Protein AF-A0A2V1BJY8-F1 (afdb_monomer_lite)

Foldseek 3Di:
DPWDAFAWLVPADAAPDPFDQLDDWDFPAAPQVQLVVLLVACDDDPRGGFFKWKAWDPRRIITTGNDGSNNDGDDPPVPTGITMTTSPDDDD

pLDDT: mean 75.75, std 14.08, range [40.53, 91.06]

Sequence (92 aa):
GYPLCSIPNSDLQPGPGNTTAVIHQYVGSNVRVCVEQCRADVGDAGRGQCKSILFEDQYTMCLFYNITVEETRQVDDGRFRFRSWDKDCYVG

Radius of gyration: 12.0 Å; chains: 1; bounding box: 30×27×34 Å

Secondary structure (DSSP, 8-state):
----EEEEGGG----S------S---TT--HHHHHHHHHH----TTT----EEEEETTTTEEEEESS-GGG------SSS-EEEEETT----

Structure (mmCIF, N/CA/C/O backbone):
data_AF-A0A2V1BJY8-F1
#
_entry.id   AF-A0A2V1BJY8-F1
#
loop_
_atom_site.group_PDB
_atom_site.id
_atom_site.type_symbol
_atom_site.label_atom_id
_atom_site.label_alt_id
_atom_site.label_comp_id
_atom_site.label_asym_id
_atom_site.label_entity_id
_atom_site.label_seq_id
_atom_site.pdbx_PDB_ins_code
_atom_site.Cartn_x
_atom_site.Cartn_y
_atom_site.Cartn_z
_atom_site.occupancy
_atom_site.B_iso_or_equiv
_atom_site.auth_seq_id
_atom_site.auth_comp_id
_atom_site.auth_asym_id
_atom_site.auth_atom_id
_atom_site.pdbx_PDB_model_num
ATOM 1 N N . GLY A 1 1 ? 12.992 -7.299 -2.043 1.00 61.62 1 GLY A N 1
ATOM 2 C CA . GLY A 1 1 ? 12.956 -7.544 -0.589 1.00 61.62 1 GLY A CA 1
ATOM 3 C C . GLY A 1 1 ? 11.847 -8.521 -0.261 1.00 61.62 1 GLY A C 1
ATOM 4 O O . GLY A 1 1 ? 11.159 -8.959 -1.176 1.00 61.62 1 GLY A O 1
ATOM 5 N N . TYR A 1 2 ? 11.668 -8.857 1.016 1.00 79.69 2 TYR A N 1
ATOM 6 C CA . TYR A 1 2 ? 10.396 -9.413 1.494 1.00 79.69 2 TYR A CA 1
ATOM 7 C C . TYR A 1 2 ? 9.328 -8.306 1.468 1.00 79.69 2 TYR A C 1
ATOM 9 O O . TYR A 1 2 ? 9.694 -7.158 1.719 1.00 79.69 2 TYR A O 1
ATOM 17 N N . PRO A 1 3 ? 8.053 -8.613 1.160 1.00 84.94 3 PRO A N 1
ATOM 18 C CA . PRO A 1 3 ? 7.005 -7.598 1.143 1.00 84.94 3 PRO A CA 1
ATOM 19 C C . PRO A 1 3 ? 6.779 -7.031 2.548 1.00 84.94 3 PRO A C 1
ATOM 21 O O . PRO A 1 3 ? 6.740 -7.771 3.535 1.00 84.94 3 PRO A O 1
ATOM 24 N N . LEU A 1 4 ? 6.616 -5.715 2.632 1.00 86.31 4 LEU A N 1
ATOM 25 C CA . LEU A 1 4 ? 6.309 -4.988 3.854 1.00 86.31 4 LEU A CA 1
ATOM 26 C C . LEU A 1 4 ? 4.795 -4.982 4.080 1.00 86.31 4 LEU A C 1
ATOM 28 O O . LEU A 1 4 ? 4.042 -4.329 3.359 1.00 86.31 4 LEU A O 1
ATOM 32 N N . CYS A 1 5 ? 4.343 -5.731 5.087 1.00 89.19 5 CYS A N 1
ATOM 33 C CA . CYS A 1 5 ? 2.926 -5.992 5.330 1.00 89.19 5 CYS A CA 1
ATOM 34 C C . CYS A 1 5 ? 2.480 -5.494 6.701 1.00 89.19 5 CYS A C 1
ATOM 36 O O . CYS A 1 5 ? 3.094 -5.830 7.710 1.00 89.19 5 CYS A O 1
ATOM 38 N N . SER A 1 6 ? 1.360 -4.767 6.743 1.00 87.62 6 SER A N 1
ATOM 39 C CA . SER A 1 6 ? 0.782 -4.200 7.968 1.00 87.62 6 SER A CA 1
ATOM 40 C C . SER A 1 6 ? 1.758 -3.300 8.726 1.00 87.62 6 SER A C 1
ATOM 42 O O . SER A 1 6 ? 1.778 -3.307 9.958 1.00 87.62 6 SER A O 1
ATOM 44 N N . ILE A 1 7 ? 2.556 -2.523 7.995 1.00 85.88 7 ILE A N 1
ATOM 45 C CA . ILE A 1 7 ? 3.526 -1.614 8.598 1.00 85.88 7 ILE A CA 1
ATOM 46 C C . ILE A 1 7 ? 2.785 -0.400 9.151 1.00 85.88 7 ILE A C 1
ATOM 48 O O . ILE A 1 7 ? 2.137 0.305 8.373 1.00 85.88 7 ILE A O 1
ATOM 52 N N . PRO A 1 8 ? 2.844 -0.136 10.465 1.00 79.38 8 PRO A N 1
ATOM 53 C CA . PRO A 1 8 ? 2.363 1.120 11.010 1.00 79.38 8 PRO A CA 1
ATOM 54 C C . PRO A 1 8 ? 3.144 2.270 10.385 1.00 79.38 8 PRO A C 1
ATOM 56 O O . PRO A 1 8 ? 4.369 2.248 10.301 1.00 79.38 8 PRO A O 1
ATOM 59 N N . ASN A 1 9 ? 2.438 3.304 9.951 1.00 64.50 9 ASN A N 1
ATOM 60 C CA . ASN A 1 9 ? 3.092 4.413 9.265 1.00 64.50 9 ASN A CA 1
ATOM 61 C C . ASN A 1 9 ? 4.029 5.249 10.141 1.00 64.50 9 ASN A C 1
ATOM 63 O O . ASN A 1 9 ? 4.855 5.974 9.594 1.00 64.50 9 ASN A O 1
ATOM 67 N N . SER A 1 10 ? 3.924 5.133 11.468 1.00 60.81 10 SER A N 1
ATOM 68 C CA . SER A 1 10 ? 4.895 5.692 12.416 1.00 60.81 10 SER A CA 1
ATOM 69 C C . SER A 1 10 ? 6.309 5.143 12.211 1.00 60.81 10 SER A C 1
ATOM 71 O O . SER A 1 10 ? 7.276 5.780 12.621 1.00 60.81 10 SER A O 1
ATOM 73 N N . ASP A 1 11 ? 6.432 3.974 11.575 1.00 52.69 11 ASP A N 1
ATOM 74 C CA . ASP A 1 11 ? 7.668 3.195 11.522 1.00 52.69 11 ASP A CA 1
ATOM 75 C C . ASP A 1 11 ? 8.408 3.343 10.176 1.00 52.69 11 ASP A C 1
ATOM 77 O O . ASP A 1 11 ? 9.497 2.795 10.000 1.00 52.69 11 ASP A O 1
ATOM 81 N N . LEU A 1 12 ? 7.846 4.092 9.216 1.00 54.53 12 LEU A N 1
ATOM 82 C CA . LEU A 1 12 ? 8.424 4.287 7.882 1.00 54.53 12 LEU A CA 1
ATOM 83 C C . LEU A 1 12 ? 9.260 5.572 7.824 1.00 54.53 12 LEU A C 1
ATOM 85 O O . LEU A 1 12 ? 8.751 6.678 8.004 1.00 54.53 12 LEU A O 1
ATOM 89 N N . GLN A 1 13 ? 10.562 5.436 7.551 1.00 45.53 13 GLN A N 1
ATOM 90 C CA . GLN A 1 13 ? 11.435 6.588 7.315 1.00 45.53 13 GLN A CA 1
ATOM 91 C C . GLN A 1 13 ? 11.090 7.264 5.976 1.00 45.53 13 GLN A C 1
ATOM 93 O O . GLN A 1 13 ? 10.850 6.572 4.989 1.00 45.53 13 GLN A O 1
ATOM 98 N N . PRO A 1 14 ? 11.090 8.608 5.897 1.00 43.69 14 PRO A N 1
ATOM 99 C CA . PRO A 1 14 ? 10.785 9.316 4.661 1.00 43.69 14 PRO A CA 1
ATOM 100 C C . PRO A 1 14 ? 11.853 9.044 3.590 1.00 43.69 14 PRO A C 1
ATOM 102 O O . PRO A 1 14 ? 12.989 9.508 3.699 1.00 43.69 14 PRO A O 1
ATOM 105 N N . GLY A 1 15 ? 11.469 8.326 2.532 1.00 45.88 15 GLY A N 1
ATOM 106 C CA . GLY A 1 15 ? 12.247 8.219 1.298 1.00 45.88 15 GLY A CA 1
ATOM 107 C C . GLY A 1 15 ? 12.261 9.530 0.488 1.00 45.88 15 GLY A C 1
ATOM 108 O O . GLY A 1 15 ? 11.462 10.442 0.744 1.00 45.88 15 GLY A O 1
ATOM 109 N N . PRO A 1 16 ? 13.165 9.666 -0.503 1.00 40.53 16 PRO A N 1
ATOM 110 C CA . PRO A 1 16 ? 13.298 10.861 -1.332 1.00 40.53 16 PRO A CA 1
ATOM 111 C C . PRO A 1 16 ? 12.173 10.919 -2.376 1.00 40.53 16 PRO A C 1
ATOM 113 O O . PRO A 1 16 ? 12.386 10.650 -3.552 1.00 40.53 16 PRO A O 1
ATOM 116 N N . GLY A 1 17 ? 10.951 11.258 -1.974 1.00 46.94 17 GLY A N 1
ATOM 117 C CA . GLY A 1 17 ? 9.858 11.379 -2.935 1.00 46.94 17 GLY A CA 1
ATOM 118 C C . GLY A 1 17 ? 8.584 11.939 -2.331 1.00 46.94 17 GLY A C 1
ATOM 119 O O . GLY A 1 17 ? 7.989 11.346 -1.438 1.00 46.94 17 GLY A O 1
ATOM 120 N N . ASN A 1 18 ? 8.134 13.085 -2.842 1.00 50.12 18 ASN A N 1
ATOM 121 C CA . ASN A 1 18 ? 6.747 13.517 -2.693 1.00 50.12 18 ASN A CA 1
ATOM 122 C C . ASN A 1 18 ? 5.881 12.641 -3.605 1.00 50.12 18 ASN A C 1
ATOM 124 O O . ASN A 1 18 ? 5.534 13.047 -4.713 1.00 50.12 18 ASN A O 1
ATOM 128 N N . THR A 1 19 ? 5.562 11.426 -3.172 1.00 54.78 19 THR A N 1
ATOM 129 C CA . THR A 1 19 ? 4.653 10.552 -3.912 1.00 54.78 19 THR A CA 1
ATOM 130 C C . THR A 1 19 ? 3.237 10.827 -3.445 1.00 54.78 19 THR A C 1
ATOM 132 O O . THR A 1 19 ? 2.809 10.413 -2.369 1.00 54.78 19 THR A O 1
ATOM 135 N N . THR A 1 20 ? 2.508 11.603 -4.240 1.00 57.47 20 THR A N 1
ATOM 136 C CA . THR A 1 20 ? 1.080 11.826 -4.029 1.00 57.47 20 THR A CA 1
ATOM 137 C C . THR A 1 20 ? 0.348 10.511 -4.270 1.00 57.47 20 THR A C 1
ATOM 139 O O . THR A 1 20 ? 0.641 9.813 -5.242 1.00 57.47 20 THR A O 1
ATOM 142 N N . ALA A 1 21 ? -0.588 10.160 -3.382 1.00 57.25 21 ALA A N 1
ATOM 143 C CA . ALA A 1 21 ? -1.440 8.996 -3.585 1.00 57.25 21 ALA A CA 1
ATOM 144 C C . ALA A 1 21 ? -2.079 9.075 -4.971 1.00 57.25 21 ALA A C 1
ATOM 146 O O . ALA A 1 21 ? -2.567 10.121 -5.401 1.00 57.25 21 ALA A O 1
ATOM 147 N N . VAL A 1 22 ? -2.085 7.947 -5.658 1.00 58.75 22 VAL A N 1
ATOM 148 C CA . VAL A 1 22 ? -2.342 7.860 -7.091 1.00 58.75 22 VAL A CA 1
ATOM 149 C C . VAL A 1 22 ? -3.857 7.873 -7.412 1.00 58.75 22 VAL A C 1
ATOM 151 O O . VAL A 1 22 ? -4.272 7.672 -8.546 1.00 58.75 22 VAL A O 1
AT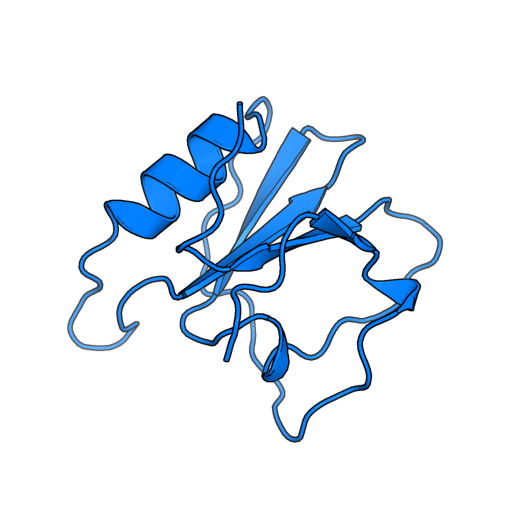OM 154 N N . ILE A 1 23 ? -4.665 8.264 -6.414 1.00 61.81 23 ILE A N 1
ATOM 155 C CA . ILE A 1 23 ? -6.126 8.409 -6.407 1.00 61.81 23 ILE A CA 1
ATOM 156 C C . ILE A 1 23 ? -6.828 7.049 -6.411 1.00 61.81 23 ILE A C 1
ATOM 158 O O . ILE A 1 23 ? -6.725 6.311 -7.375 1.00 61.81 23 ILE A O 1
ATOM 162 N N . HIS A 1 24 ? -7.517 6.744 -5.303 1.00 60.56 24 HIS A N 1
ATOM 163 C CA . HIS A 1 24 ? -8.778 5.987 -5.189 1.00 60.56 24 HIS A CA 1
ATOM 164 C C . HIS A 1 24 ? -9.077 5.808 -3.696 1.00 60.56 24 HIS A C 1
ATOM 166 O O . HIS A 1 24 ? -8.519 4.921 -3.064 1.00 60.56 24 HIS A O 1
ATOM 172 N N . GLN A 1 25 ? -9.928 6.664 -3.126 1.00 64.25 25 GLN A N 1
ATOM 173 C CA . GLN A 1 25 ? -10.443 6.501 -1.764 1.00 64.25 25 GLN A CA 1
ATOM 174 C C . GLN A 1 25 ? -11.718 5.664 -1.818 1.00 64.25 25 GLN A C 1
ATOM 176 O O . GLN A 1 25 ? -12.746 6.135 -2.299 1.00 64.25 25 GLN A O 1
ATOM 181 N N . TYR A 1 26 ? -11.657 4.425 -1.334 1.00 65.06 26 TYR A N 1
ATOM 182 C CA . TYR A 1 26 ? -12.847 3.595 -1.163 1.00 65.06 26 TYR A CA 1
ATOM 183 C C . TYR A 1 26 ? -13.203 3.544 0.318 1.00 65.06 26 TYR A C 1
ATOM 185 O O . TYR A 1 26 ? -12.501 2.904 1.095 1.00 65.06 26 TYR A O 1
ATOM 193 N N . VAL A 1 27 ? -14.246 4.273 0.711 1.00 63.78 27 VAL A N 1
ATOM 194 C CA . VAL A 1 27 ? -14.779 4.270 2.082 1.00 63.78 27 VAL A CA 1
ATOM 195 C C . VAL A 1 27 ? -15.612 3.001 2.280 1.00 63.78 27 VAL A C 1
ATOM 197 O O . VAL A 1 27 ? -16.339 2.597 1.373 1.00 63.78 27 VAL A O 1
ATOM 200 N N . GLY A 1 28 ? -15.525 2.366 3.449 1.00 65.31 28 GLY A N 1
ATOM 201 C CA . GLY A 1 28 ? -16.239 1.115 3.734 1.00 65.31 28 GLY A CA 1
ATOM 202 C C . GLY A 1 28 ? -15.538 -0.136 3.199 1.00 65.31 28 GLY A C 1
ATOM 203 O O . GLY A 1 28 ? -16.176 -1.182 3.068 1.00 65.31 28 GLY A O 1
ATOM 204 N N . SER A 1 29 ? -14.252 -0.040 2.848 1.00 81.56 29 SER A N 1
ATOM 205 C CA . SER A 1 29 ? -13.471 -1.184 2.378 1.00 81.56 29 SER A CA 1
ATOM 206 C C . SER A 1 29 ? -12.909 -2.008 3.540 1.00 81.56 29 SER A C 1
ATOM 208 O O . SER A 1 29 ? -13.078 -1.698 4.715 1.00 81.56 29 SER A O 1
ATOM 210 N N . ASN A 1 30 ? -12.176 -3.068 3.229 1.00 88.19 30 ASN A N 1
ATOM 211 C CA . ASN A 1 30 ? -11.269 -3.684 4.186 1.00 88.19 30 ASN A CA 1
ATOM 212 C C . ASN A 1 30 ? -9.899 -3.873 3.537 1.00 88.19 30 ASN A C 1
ATOM 214 O O . ASN A 1 30 ? -9.758 -3.851 2.312 1.00 88.19 30 ASN A O 1
ATOM 218 N N . VAL A 1 31 ? -8.884 -4.065 4.375 1.00 88.94 31 VAL A N 1
ATOM 219 C CA . VAL A 1 31 ? -7.497 -4.221 3.931 1.00 88.94 31 VAL A CA 1
ATOM 220 C C . VAL A 1 31 ? -7.344 -5.312 2.868 1.00 88.94 31 VAL A C 1
ATOM 222 O O . VAL A 1 31 ? -6.646 -5.099 1.879 1.00 88.94 31 VAL A O 1
ATOM 225 N N . ARG A 1 32 ? -8.034 -6.450 3.015 1.00 90.12 32 ARG A N 1
ATOM 226 C CA . ARG A 1 32 ? -7.952 -7.561 2.062 1.00 90.12 32 ARG A CA 1
ATOM 227 C C . ARG A 1 32 ? -8.424 -7.126 0.678 1.00 90.12 32 ARG A C 1
ATOM 229 O O . ARG A 1 32 ? -7.692 -7.314 -0.288 1.00 90.12 32 ARG A O 1
ATOM 236 N N . VAL A 1 33 ? -9.594 -6.494 0.598 1.00 89.62 33 VAL A N 1
ATOM 237 C CA . VAL A 1 33 ? -10.144 -5.970 -0.661 1.00 89.62 33 VAL A CA 1
ATOM 238 C C . VAL A 1 33 ? -9.177 -4.977 -1.299 1.00 89.62 33 VAL A C 1
ATOM 240 O O . VAL A 1 33 ? -8.949 -5.029 -2.503 1.00 89.62 33 VAL A O 1
ATOM 243 N N . CYS A 1 34 ? -8.554 -4.105 -0.510 1.00 89.69 34 CYS A N 1
ATOM 244 C CA . CYS A 1 34 ? -7.635 -3.108 -1.053 1.00 89.69 34 CYS A CA 1
ATOM 245 C C . CYS A 1 34 ? -6.325 -3.705 -1.560 1.00 89.69 34 CYS A C 1
ATOM 247 O O . CYS A 1 34 ? -5.838 -3.296 -2.612 1.00 89.69 34 CYS A O 1
ATOM 249 N N . VAL A 1 35 ? -5.778 -4.715 -0.882 1.00 90.88 35 VAL A N 1
ATOM 250 C CA . VAL A 1 35 ? -4.602 -5.430 -1.390 1.00 90.88 35 VAL A CA 1
ATOM 251 C C . VAL A 1 35 ? -4.953 -6.220 -2.652 1.00 90.88 35 VAL A C 1
ATOM 253 O O . VAL A 1 35 ? -4.212 -6.160 -3.629 1.00 90.88 35 VAL A O 1
ATOM 256 N N . GLU A 1 36 ? -6.097 -6.909 -2.686 1.00 90.62 36 GLU A N 1
ATOM 257 C CA . GLU A 1 36 ? -6.569 -7.632 -3.877 1.00 90.62 36 GLU A CA 1
ATOM 258 C C . GLU A 1 36 ? -6.786 -6.690 -5.074 1.00 90.62 36 GLU A C 1
ATOM 260 O O . GLU A 1 36 ? -6.365 -7.003 -6.187 1.00 90.62 36 GLU A O 1
ATOM 265 N N . GLN A 1 37 ? -7.356 -5.505 -4.851 1.00 89.12 37 GLN A N 1
ATOM 266 C CA . GLN A 1 37 ? -7.503 -4.480 -5.887 1.00 89.12 37 GLN A CA 1
ATOM 267 C C . GLN A 1 37 ? -6.153 -3.947 -6.370 1.00 89.12 37 GLN A C 1
ATOM 269 O O . GLN A 1 37 ? -5.940 -3.843 -7.573 1.00 89.12 37 GLN A O 1
ATOM 274 N N . CYS A 1 38 ? -5.220 -3.659 -5.459 1.00 89.88 38 CYS A N 1
ATOM 275 C CA . CYS A 1 38 ? -3.874 -3.222 -5.831 1.00 89.88 38 CYS A CA 1
ATOM 276 C C . CYS A 1 38 ? -3.132 -4.294 -6.645 1.00 89.88 38 CYS A C 1
ATOM 278 O O . CYS A 1 38 ? -2.424 -3.973 -7.593 1.00 89.88 38 CYS A O 1
ATOM 280 N N . ARG A 1 39 ? -3.330 -5.577 -6.323 1.00 90.69 39 ARG A N 1
ATOM 281 C CA . ARG A 1 39 ? -2.787 -6.704 -7.099 1.00 90.69 39 ARG A CA 1
ATOM 282 C C . ARG A 1 39 ? -3.388 -6.802 -8.498 1.00 90.69 39 ARG A C 1
ATOM 284 O O . ARG A 1 39 ? -2.675 -7.153 -9.433 1.00 90.69 39 ARG A O 1
ATOM 291 N N . ALA A 1 40 ? -4.687 -6.539 -8.623 1.00 89.12 40 ALA A N 1
ATOM 292 C CA . ALA A 1 40 ? -5.407 -6.584 -9.892 1.00 89.12 40 ALA A CA 1
ATOM 293 C C . ALA A 1 40 ? -5.174 -5.337 -10.765 1.00 89.12 40 ALA A C 1
ATOM 295 O O . ALA A 1 40 ? -5.485 -5.360 -11.956 1.00 89.12 40 ALA A O 1
ATOM 296 N N . ASP A 1 41 ? -4.643 -4.256 -10.191 1.00 87.56 41 ASP A N 1
ATOM 297 C CA . ASP A 1 41 ? -4.375 -3.014 -10.901 1.00 87.56 41 ASP A CA 1
ATOM 298 C C . ASP A 1 41 ? -3.205 -3.159 -11.883 1.00 87.56 41 ASP A C 1
ATOM 300 O O . ASP A 1 41 ? -2.035 -3.200 -11.504 1.00 87.56 41 ASP A O 1
ATOM 304 N N . VAL A 1 42 ? -3.530 -3.176 -13.174 1.00 85.12 42 VAL A N 1
ATOM 305 C CA . VAL A 1 42 ? -2.548 -3.247 -14.266 1.00 85.12 42 VAL A CA 1
ATOM 306 C C . VAL A 1 42 ? -1.949 -1.884 -14.635 1.00 85.12 42 VAL A C 1
ATOM 308 O O . VAL A 1 42 ? -1.031 -1.824 -15.453 1.00 85.12 42 VAL A O 1
ATOM 311 N N . GLY A 1 43 ? -2.420 -0.796 -14.016 1.00 80.62 43 GLY A N 1
ATOM 312 C CA . GLY A 1 43 ? -1.987 0.560 -14.336 1.00 80.62 43 GLY A CA 1
ATOM 313 C C . GLY A 1 43 ? -2.497 1.070 -15.686 1.00 80.62 43 GLY A C 1
ATOM 314 O O . GLY A 1 43 ? -3.166 0.368 -16.442 1.00 80.62 43 GLY A O 1
ATOM 315 N N . ASP A 1 44 ? -2.164 2.320 -15.996 1.00 77.12 44 ASP A N 1
ATOM 316 C CA . ASP A 1 44 ? -2.432 2.955 -17.289 1.00 77.12 44 ASP A CA 1
ATOM 317 C C . ASP A 1 44 ? -1.203 3.737 -17.793 1.00 77.12 44 ASP A C 1
ATOM 319 O O . ASP A 1 44 ? -0.180 3.857 -17.101 1.00 77.12 44 ASP A O 1
ATOM 323 N N . ALA A 1 45 ? -1.305 4.254 -19.023 1.00 65.25 45 ALA A N 1
ATOM 324 C CA . ALA A 1 45 ? -0.287 5.073 -19.673 1.00 65.25 45 ALA A CA 1
ATOM 325 C C . ALA A 1 45 ? -0.198 6.471 -19.026 1.00 65.25 45 ALA A C 1
ATOM 327 O O . ALA A 1 45 ? -0.644 7.468 -19.585 1.00 65.25 45 ALA A O 1
ATOM 328 N N . GLY A 1 46 ? 0.379 6.532 -17.829 1.00 72.44 46 GLY A N 1
ATOM 329 C CA . GLY A 1 46 ? 0.630 7.770 -17.091 1.00 72.44 46 GLY A CA 1
ATOM 330 C C . GLY A 1 46 ? 0.736 7.545 -15.587 1.00 72.44 46 GLY A C 1
ATOM 331 O O . GLY A 1 46 ? 1.553 8.181 -14.925 1.00 72.44 46 GLY A O 1
ATOM 332 N N . ARG A 1 47 ? -0.041 6.596 -15.058 1.00 77.81 47 ARG A N 1
ATOM 333 C CA . ARG A 1 47 ? -0.148 6.320 -13.624 1.00 77.81 47 ARG A CA 1
ATOM 334 C C . ARG A 1 47 ? 0.756 5.184 -13.137 1.00 77.81 47 ARG A C 1
ATOM 336 O O . ARG A 1 47 ? 1.240 5.219 -12.004 1.00 77.81 47 ARG A O 1
ATOM 343 N N . GLY A 1 48 ? 1.019 4.198 -13.998 1.00 82.62 48 GLY A N 1
ATOM 344 C CA . GLY A 1 48 ? 1.678 2.945 -13.617 1.00 82.62 48 GLY A CA 1
ATOM 345 C C . GLY A 1 48 ? 0.787 2.034 -12.759 1.00 82.62 48 GLY A C 1
ATOM 346 O O . GLY A 1 48 ? -0.299 2.424 -12.336 1.00 82.62 48 GLY A O 1
ATOM 347 N N . GLN A 1 49 ? 1.236 0.797 -12.534 1.00 87.88 49 GLN A N 1
ATOM 348 C CA . GLN A 1 49 ? 0.530 -0.183 -11.695 1.00 87.88 49 GLN A CA 1
ATOM 349 C C . GLN A 1 49 ? 0.621 0.176 -10.209 1.00 87.88 49 GLN A C 1
ATOM 351 O O . GLN A 1 49 ? 1.651 0.693 -9.763 1.00 87.88 49 GLN A O 1
ATOM 356 N N . CYS A 1 50 ? -0.403 -0.173 -9.431 1.00 88.75 50 CYS A N 1
ATOM 357 C CA . CYS A 1 50 ? -0.308 -0.165 -7.978 1.00 88.75 50 CYS A CA 1
ATOM 358 C C . CYS A 1 50 ? 0.810 -1.101 -7.493 1.00 88.75 50 CYS A C 1
ATOM 360 O O . CYS A 1 50 ? 1.024 -2.194 -8.022 1.00 88.75 50 CYS A O 1
ATOM 362 N N . LYS A 1 51 ? 1.545 -0.649 -6.479 1.00 89.44 51 LYS A N 1
ATOM 363 C CA . LYS A 1 51 ? 2.630 -1.378 -5.815 1.00 89.44 51 LYS A CA 1
ATOM 364 C C . LYS A 1 51 ? 2.470 -1.429 -4.302 1.00 89.44 51 LYS A C 1
ATOM 366 O O . LYS A 1 51 ? 2.967 -2.372 -3.696 1.00 89.44 51 LYS A O 1
ATOM 371 N N . SER A 1 52 ? 1.758 -0.479 -3.706 1.00 89.06 52 SER A N 1
ATOM 372 C CA . SER A 1 52 ? 1.413 -0.515 -2.289 1.00 89.06 52 SER A CA 1
ATOM 373 C C . SER A 1 52 ? 0.095 0.195 -2.009 1.00 89.06 52 SER A C 1
ATOM 375 O O . SER A 1 52 ? -0.395 0.999 -2.810 1.00 89.06 52 SER A O 1
ATOM 377 N N . ILE A 1 53 ? -0.476 -0.120 -0.853 1.00 88.50 53 ILE A N 1
ATOM 378 C CA . ILE A 1 53 ? -1.636 0.559 -0.301 1.00 88.50 53 ILE A CA 1
ATOM 379 C C . ILE A 1 53 ? -1.324 1.128 1.074 1.00 88.50 53 ILE A C 1
ATOM 381 O O . ILE A 1 53 ? -0.479 0.628 1.816 1.00 88.50 53 ILE A O 1
ATOM 385 N N . LEU A 1 54 ? -2.117 2.121 1.428 1.00 86.44 54 LEU A N 1
ATOM 386 C CA . LEU A 1 54 ? -2.231 2.707 2.742 1.00 86.44 54 LEU A CA 1
ATOM 387 C C . LEU A 1 54 ? -3.699 2.592 3.168 1.00 86.4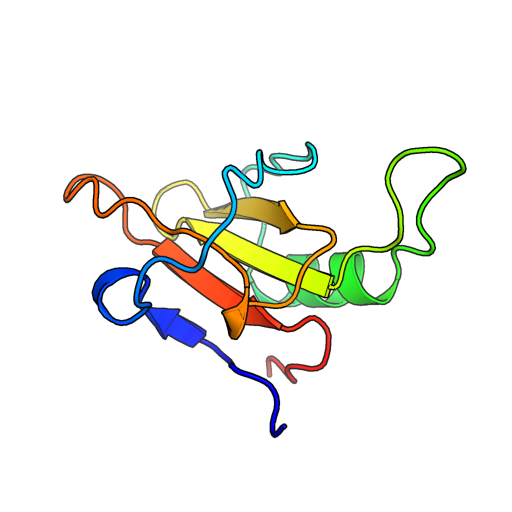4 54 LEU A C 1
ATOM 389 O O . LEU A 1 54 ? -4.578 3.138 2.502 1.00 86.44 54 LEU A O 1
ATOM 393 N N . PHE A 1 55 ? -3.967 1.857 4.244 1.00 87.19 55 PHE A N 1
ATOM 394 C CA . PHE A 1 55 ? -5.301 1.717 4.828 1.00 87.19 55 PHE A CA 1
ATOM 395 C C . PHE A 1 55 ? -5.436 2.642 6.031 1.00 87.19 55 PHE A C 1
ATOM 397 O O . PHE A 1 55 ? -4.565 2.647 6.901 1.00 87.19 55 PHE A O 1
ATOM 404 N N . GLU A 1 56 ? -6.536 3.380 6.096 1.00 83.94 56 GLU A N 1
ATOM 405 C CA . GLU A 1 56 ? -6.959 4.128 7.273 1.00 83.94 56 GLU A CA 1
ATOM 406 C C . GLU A 1 56 ? -8.058 3.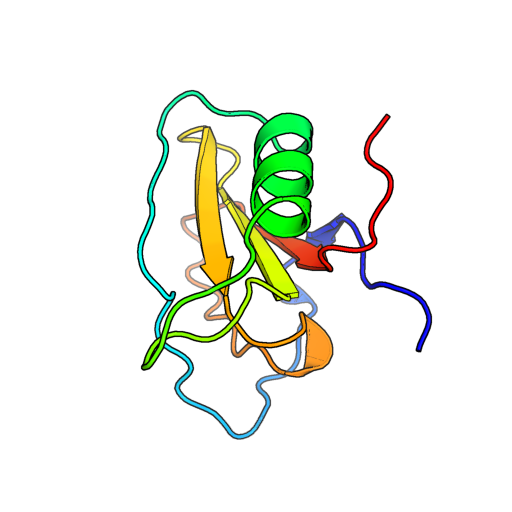344 7.994 1.00 83.94 56 GLU A C 1
ATOM 408 O O . GLU A 1 56 ? -9.110 3.047 7.419 1.00 83.94 56 GLU A O 1
ATOM 413 N N . ASP A 1 57 ? -7.790 2.983 9.247 1.00 80.31 57 ASP A N 1
ATOM 414 C CA . ASP A 1 57 ? -8.613 2.051 10.016 1.00 80.31 57 ASP A CA 1
ATOM 415 C C . ASP A 1 57 ? -9.953 2.634 10.483 1.00 80.31 57 ASP A C 1
ATOM 417 O O . ASP A 1 57 ? -10.921 1.889 10.630 1.00 80.31 57 ASP A O 1
ATOM 421 N N . GLN A 1 58 ? -10.037 3.943 10.733 1.00 78.44 58 GLN A N 1
ATOM 422 C CA . GLN A 1 58 ? -11.239 4.576 11.280 1.00 78.44 58 GLN A CA 1
ATOM 423 C C . GLN A 1 58 ? -12.346 4.733 10.231 1.00 78.44 58 GLN A C 1
ATOM 425 O O . GLN A 1 58 ? -13.512 4.444 10.498 1.00 78.44 58 GLN A O 1
ATOM 430 N N . TYR A 1 59 ? -11.987 5.199 9.043 1.00 76.62 59 TYR A N 1
ATOM 431 C CA . TYR A 1 59 ? -12.886 5.434 7.919 1.00 76.62 59 TYR A CA 1
ATOM 432 C C . TYR A 1 59 ? -12.882 4.274 6.932 1.00 76.62 59 TYR A C 1
ATOM 434 O O . TYR A 1 59 ? -13.612 4.315 5.940 1.00 76.62 59 TYR A O 1
ATOM 442 N N . THR A 1 60 ? -12.108 3.216 7.201 1.00 86.19 60 THR A N 1
ATOM 443 C CA . THR A 1 60 ? -11.985 2.033 6.338 1.00 86.19 60 THR A CA 1
ATOM 444 C C . THR A 1 60 ? -11.650 2.422 4.899 1.00 86.19 60 THR A C 1
ATOM 446 O O . THR A 1 60 ? -12.307 2.003 3.945 1.00 86.19 60 THR A O 1
ATOM 449 N N . MET A 1 61 ? -10.665 3.311 4.771 1.00 83.44 61 MET A N 1
ATOM 450 C CA . MET A 1 61 ? -10.310 3.993 3.530 1.00 83.44 61 MET A CA 1
ATOM 451 C C . MET A 1 61 ? -8.990 3.465 2.987 1.00 83.44 61 MET A C 1
ATOM 453 O O . MET A 1 61 ? -8.051 3.242 3.743 1.00 83.44 61 MET A O 1
ATOM 457 N N . CYS A 1 62 ? -8.894 3.329 1.668 1.00 84.88 62 CYS A N 1
ATOM 458 C CA . CYS A 1 62 ? -7.672 2.895 0.997 1.00 84.88 62 CYS A CA 1
ATOM 459 C C . CYS A 1 62 ? -7.073 4.020 0.166 1.00 84.88 62 CYS A C 1
ATOM 461 O O . CYS A 1 62 ? -7.795 4.822 -0.413 1.00 84.88 62 CYS A O 1
ATOM 463 N N . LEU A 1 63 ? -5.751 4.078 0.121 1.00 84.12 63 LEU A N 1
ATOM 464 C CA . LEU A 1 63 ? -4.979 4.972 -0.728 1.00 84.12 63 LEU A CA 1
ATOM 465 C C . LEU A 1 63 ? -3.953 4.113 -1.462 1.00 84.12 63 LEU A C 1
ATOM 467 O O . LEU A 1 63 ? -3.204 3.371 -0.834 1.00 84.12 63 LEU A O 1
ATOM 471 N N . PHE A 1 64 ? -3.944 4.184 -2.788 1.00 86.00 64 PHE A N 1
ATOM 472 C CA . PHE A 1 64 ? -3.120 3.333 -3.645 1.00 86.00 64 PHE A CA 1
ATOM 473 C C . PHE A 1 64 ? -1.914 4.117 -4.161 1.00 86.00 64 PHE A C 1
ATOM 475 O O . PHE A 1 64 ? -2.032 5.295 -4.511 1.00 86.00 64 PHE A O 1
ATOM 482 N N . TYR A 1 65 ? -0.764 3.457 -4.239 1.00 85.00 65 TYR A N 1
ATOM 483 C CA . TYR A 1 65 ? 0.498 4.051 -4.668 1.00 85.00 65 TYR A CA 1
ATOM 484 C C . TYR A 1 65 ? 1.145 3.185 -5.742 1.00 85.00 65 TYR A C 1
ATOM 486 O O . TYR A 1 65 ? 1.101 1.960 -5.680 1.00 85.00 65 TYR A O 1
ATOM 494 N N . ASN A 1 66 ? 1.794 3.822 -6.715 1.00 86.06 66 ASN A N 1
ATOM 495 C CA . ASN A 1 66 ? 2.555 3.159 -7.783 1.00 86.06 66 ASN A CA 1
ATOM 496 C C . ASN A 1 66 ? 4.025 2.878 -7.405 1.00 86.06 66 ASN A C 1
ATOM 498 O O . ASN A 1 66 ? 4.856 2.531 -8.250 1.00 86.06 66 ASN A O 1
ATOM 502 N N . ILE A 1 67 ? 4.333 3.017 -6.120 1.00 84.44 67 ILE A N 1
ATOM 503 C CA . ILE A 1 67 ? 5.630 2.782 -5.487 1.00 84.44 67 ILE A CA 1
ATOM 504 C C . ILE A 1 67 ? 5.468 1.780 -4.340 1.00 84.44 67 ILE A C 1
ATOM 506 O O . ILE A 1 67 ? 4.358 1.586 -3.838 1.00 84.44 67 ILE A O 1
ATOM 510 N N . THR A 1 68 ? 6.547 1.107 -3.961 1.00 86.38 68 THR A N 1
ATOM 511 C CA . THR A 1 68 ? 6.541 0.156 -2.835 1.00 86.38 68 THR A CA 1
ATOM 512 C C . THR A 1 68 ? 6.481 0.884 -1.494 1.00 86.38 68 THR A C 1
ATOM 514 O O . THR A 1 68 ? 6.778 2.076 -1.422 1.00 86.38 68 THR A O 1
ATOM 517 N N . VAL A 1 69 ? 6.110 0.183 -0.421 1.00 84.31 69 VAL A N 1
ATOM 518 C CA . VAL A 1 69 ? 6.024 0.772 0.925 1.00 84.31 69 VAL A CA 1
ATOM 519 C C . VAL A 1 69 ? 7.355 1.403 1.354 1.00 84.31 69 VAL A C 1
ATOM 521 O O . VAL A 1 69 ? 7.345 2.499 1.910 1.00 84.31 69 VAL A O 1
ATOM 524 N N . GL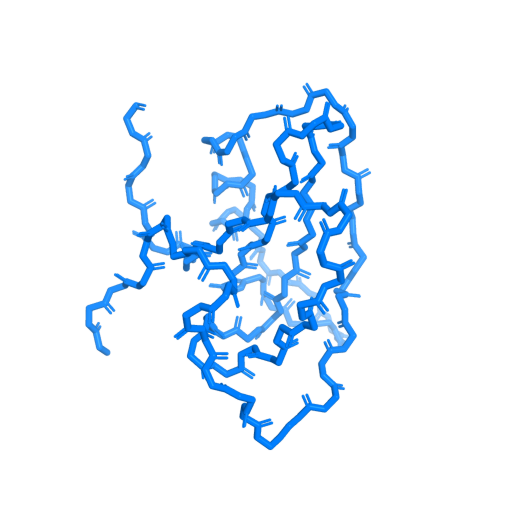U A 1 70 ? 8.494 0.776 1.036 1.00 80.62 70 GLU A N 1
ATOM 525 C CA . GLU A 1 70 ? 9.839 1.305 1.341 1.00 80.62 70 GLU A CA 1
ATOM 526 C C . GLU A 1 70 ? 10.144 2.642 0.641 1.00 80.62 70 GLU A C 1
ATOM 528 O O . GLU A 1 70 ? 10.952 3.433 1.124 1.00 80.62 70 GLU A O 1
ATOM 533 N N . GLU A 1 71 ? 9.473 2.920 -0.477 1.00 77.44 71 GLU A N 1
ATOM 534 C CA . GLU A 1 71 ? 9.609 4.159 -1.245 1.00 77.44 71 GLU A CA 1
ATOM 535 C C . GLU A 1 71 ? 8.574 5.221 -0.830 1.00 77.44 71 GLU A C 1
ATOM 537 O O . GLU A 1 71 ? 8.663 6.374 -1.264 1.00 77.44 71 GLU A O 1
ATOM 542 N N . THR A 1 72 ? 7.557 4.859 -0.035 1.00 69.31 72 THR A N 1
ATOM 543 C CA . THR A 1 72 ? 6.498 5.797 0.363 1.00 69.31 72 THR A CA 1
ATOM 544 C C . THR A 1 72 ? 6.984 6.748 1.447 1.00 69.31 72 THR A C 1
ATOM 546 O O . THR A 1 72 ? 7.556 6.346 2.457 1.00 69.31 72 THR A O 1
ATOM 549 N N . ARG A 1 73 ? 6.704 8.044 1.272 1.00 65.06 73 ARG A N 1
ATOM 550 C CA . ARG A 1 73 ? 6.804 9.014 2.360 1.00 65.06 73 ARG A CA 1
ATOM 551 C C . ARG A 1 73 ? 5.470 9.077 3.086 1.00 65.06 73 ARG A C 1
ATOM 553 O O . ARG A 1 73 ? 4.498 9.609 2.556 1.00 65.06 73 ARG A O 1
ATOM 560 N N . GLN A 1 74 ? 5.446 8.577 4.311 1.00 62.50 74 GLN A N 1
ATOM 561 C CA . GLN A 1 74 ? 4.297 8.724 5.193 1.00 62.50 74 GLN A CA 1
ATOM 562 C C . GLN A 1 74 ? 4.449 9.992 6.041 1.00 62.50 74 GLN A C 1
ATOM 564 O O . GLN A 1 74 ? 5.555 10.363 6.441 1.00 62.50 74 GLN A O 1
ATOM 569 N N . VAL A 1 75 ? 3.337 10.684 6.285 1.00 55.69 75 VAL A N 1
ATOM 570 C CA . VAL A 1 75 ? 3.271 11.799 7.237 1.00 55.69 75 VAL A CA 1
ATOM 571 C C . VAL A 1 75 ? 2.568 11.272 8.476 1.00 55.69 75 VAL A C 1
ATOM 573 O O . VAL A 1 75 ? 1.409 10.864 8.395 1.00 55.69 75 VAL A O 1
ATOM 576 N N . ASP A 1 76 ? 3.267 11.269 9.608 1.00 59.75 76 ASP A N 1
ATOM 577 C CA . ASP A 1 76 ? 2.619 11.053 10.896 1.00 59.75 76 ASP A CA 1
ATOM 578 C C . ASP A 1 76 ? 1.750 12.276 11.210 1.00 59.75 76 ASP A C 1
ATOM 580 O O . ASP A 1 76 ? 2.248 13.358 11.521 1.00 59.75 76 ASP A O 1
ATOM 584 N N . ASP A 1 77 ? 0.440 12.119 11.034 1.00 57.78 77 ASP A N 1
ATOM 585 C CA . ASP A 1 77 ? -0.547 13.161 11.319 1.00 57.78 77 ASP A CA 1
ATOM 586 C C . ASP A 1 77 ? -1.149 12.996 12.728 1.00 57.78 77 ASP A C 1
ATOM 588 O O . ASP A 1 77 ? -1.985 13.801 13.126 1.00 57.78 77 ASP A O 1
ATOM 592 N N . GLY A 1 78 ? -0.793 11.947 13.492 1.00 61.31 78 GLY A N 1
ATOM 593 C CA . GLY A 1 78 ? -1.307 11.650 14.845 1.00 61.31 78 GLY A CA 1
ATOM 594 C C . GLY A 1 78 ? -2.836 11.475 14.985 1.00 61.31 78 GLY A C 1
ATOM 595 O O . GLY A 1 78 ? -3.323 10.994 16.007 1.00 61.31 78 GLY A O 1
ATOM 596 N N . ARG A 1 79 ? -3.606 11.862 13.963 1.00 61.91 79 ARG A N 1
ATOM 597 C CA . ARG A 1 79 ? -5.072 11.914 13.896 1.00 61.91 79 ARG A CA 1
ATOM 598 C C . ARG A 1 79 ? -5.679 10.709 13.192 1.00 61.91 79 ARG A C 1
ATOM 600 O O . ARG A 1 79 ? -6.865 10.453 13.357 1.00 61.91 79 ARG A O 1
ATOM 607 N N . PHE A 1 80 ? -4.879 9.986 12.421 1.00 63.12 80 PHE A N 1
ATOM 608 C CA . PHE A 1 80 ? -5.319 8.877 11.586 1.00 63.12 80 PHE A CA 1
ATOM 609 C C . PHE A 1 80 ? -4.510 7.630 11.912 1.00 63.12 80 PHE A C 1
ATOM 611 O O . PHE A 1 80 ? -3.297 7.701 12.125 1.00 63.12 80 PHE A O 1
ATOM 618 N N . ARG A 1 81 ? -5.184 6.478 11.948 1.00 76.19 81 ARG A N 1
ATOM 619 C CA . ARG A 1 81 ? -4.523 5.192 12.171 1.00 76.19 81 ARG A CA 1
ATOM 620 C C . ARG A 1 81 ? -4.292 4.547 10.832 1.00 76.19 81 ARG A C 1
ATOM 622 O O . ARG A 1 81 ? -5.180 3.934 10.247 1.00 76.19 81 ARG A O 1
ATOM 629 N N . PHE A 1 82 ? -3.079 4.745 10.360 1.00 80.50 82 PHE A N 1
ATOM 630 C CA . PHE A 1 82 ? -2.679 4.294 9.059 1.00 80.50 82 PHE A CA 1
ATOM 631 C C . PHE A 1 82 ? -1.751 3.090 9.128 1.00 80.50 82 PHE A C 1
ATOM 633 O O . PHE A 1 82 ? -0.807 3.049 9.925 1.00 80.50 82 PHE A O 1
ATOM 640 N N . ARG A 1 83 ? -1.979 2.150 8.221 1.00 86.62 83 ARG A N 1
ATOM 641 C CA . ARG A 1 83 ? -1.100 1.009 7.998 1.00 86.62 83 ARG A CA 1
ATOM 642 C C . ARG A 1 83 ? -0.800 0.869 6.510 1.00 86.62 83 ARG A C 1
ATOM 644 O O . ARG A 1 83 ? -1.639 1.190 5.673 1.00 86.62 83 ARG A O 1
ATOM 651 N N . SER A 1 84 ? 0.392 0.394 6.185 1.00 87.56 84 SER A N 1
ATOM 652 C CA . SER A 1 84 ? 0.858 0.204 4.813 1.00 87.56 84 SER A CA 1
ATOM 653 C C . SER A 1 84 ? 1.029 -1.275 4.476 1.00 87.56 84 SER A C 1
ATOM 655 O O . SER A 1 84 ? 1.428 -2.080 5.323 1.00 87.56 84 SER A O 1
ATOM 657 N N . TRP A 1 85 ? 0.741 -1.632 3.225 1.00 90.44 85 TRP A N 1
ATOM 658 C CA . TRP A 1 85 ? 0.966 -2.971 2.678 1.00 90.44 85 TRP A CA 1
ATOM 659 C C . TRP A 1 85 ? 1.512 -2.875 1.263 1.00 90.44 85 TRP A C 1
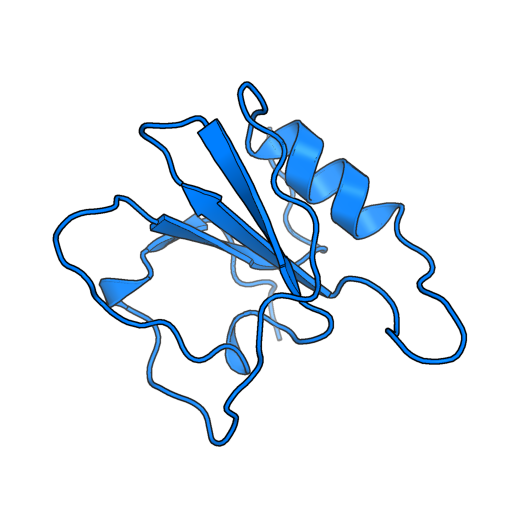ATOM 661 O O . TRP A 1 85 ? 0.937 -2.188 0.420 1.00 90.44 85 TRP A O 1
ATOM 671 N N . ASP A 1 86 ? 2.566 -3.628 0.972 1.00 91.06 86 ASP A N 1
ATOM 672 C CA . ASP A 1 86 ? 2.941 -3.910 -0.407 1.00 91.06 86 ASP A CA 1
ATOM 673 C C . ASP A 1 86 ? 1.856 -4.740 -1.097 1.00 91.06 86 ASP A C 1
ATOM 675 O O . ASP A 1 86 ? 1.151 -5.542 -0.473 1.00 91.06 86 ASP A O 1
ATOM 679 N N . LYS A 1 87 ? 1.754 -4.598 -2.423 1.00 89.94 87 LYS A N 1
ATOM 680 C CA . LYS A 1 87 ? 0.788 -5.357 -3.223 1.00 89.94 87 LYS A CA 1
ATOM 681 C C . LYS A 1 87 ? 0.944 -6.864 -3.036 1.00 89.94 87 LYS A C 1
ATOM 683 O O . LYS A 1 87 ? -0.034 -7.592 -3.108 1.00 89.94 87 LYS A O 1
ATOM 688 N N . ASP A 1 88 ? 2.151 -7.355 -2.765 1.00 90.25 88 ASP A N 1
ATOM 689 C CA . ASP A 1 88 ? 2.428 -8.790 -2.678 1.00 90.25 88 ASP A CA 1
ATOM 690 C C . ASP A 1 88 ? 2.079 -9.391 -1.303 1.00 90.25 88 ASP A C 1
ATOM 692 O O . ASP A 1 88 ? 2.153 -10.606 -1.124 1.00 90.25 88 ASP A O 1
ATOM 696 N N . CYS A 1 89 ? 1.578 -8.595 -0.355 1.00 89.06 89 CYS A N 1
ATOM 697 C CA . CYS A 1 89 ? 1.152 -9.066 0.963 1.00 89.06 89 CYS A CA 1
ATOM 698 C C . CYS A 1 89 ? -0.051 -10.014 0.924 1.00 89.06 89 CYS A C 1
ATOM 700 O O . CYS A 1 89 ? -1.080 -9.712 0.327 1.00 89.06 89 CYS A O 1
ATOM 702 N N . TYR A 1 90 ? 0.036 -11.154 1.611 1.00 82.38 90 TYR A N 1
ATOM 703 C CA . TYR A 1 90 ? -1.126 -12.011 1.845 1.00 82.38 90 TYR A CA 1
ATOM 704 C C . TYR A 1 90 ? -1.892 -11.521 3.077 1.00 82.38 90 TYR A C 1
ATOM 706 O O . TYR A 1 90 ? -1.327 -11.435 4.166 1.00 82.38 90 TYR 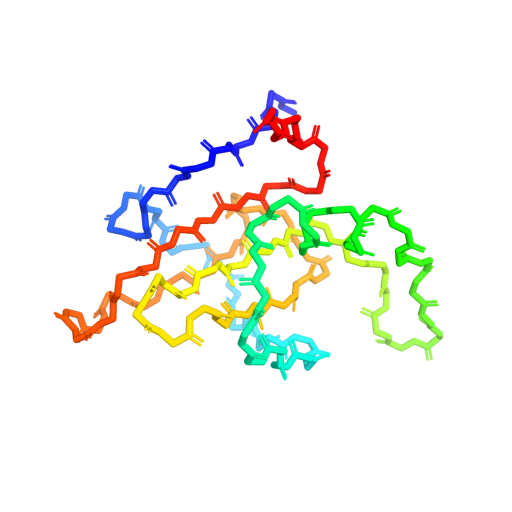A O 1
ATOM 714 N N . VAL A 1 91 ? -3.173 -11.203 2.901 1.00 76.31 91 VAL A N 1
ATOM 715 C CA . VAL A 1 91 ? -4.065 -10.759 3.976 1.00 76.31 91 VAL A CA 1
ATOM 716 C C . VAL A 1 91 ? -5.152 -11.820 4.130 1.00 76.31 91 VAL A C 1
ATOM 718 O O . VAL A 1 91 ? -5.981 -11.981 3.234 1.00 76.31 91 VAL A O 1
ATOM 721 N N . GLY A 1 92 ? -5.054 -12.599 5.212 1.00 60.59 92 GLY A N 1
ATOM 722 C CA . GLY A 1 92 ? -5.972 -13.694 5.547 1.00 60.59 92 GLY A CA 1
ATOM 723 C C . GLY A 1 92 ? -7.307 -13.221 6.098 1.00 60.59 92 GLY A C 1
ATOM 724 O O . GLY A 1 92 ? -7.346 -12.113 6.677 1.00 60.59 92 GLY A O 1
#